Protein AF-A0A9Q4ZKR1-F1 (afdb_monomer)

Nearest PDB structures (fo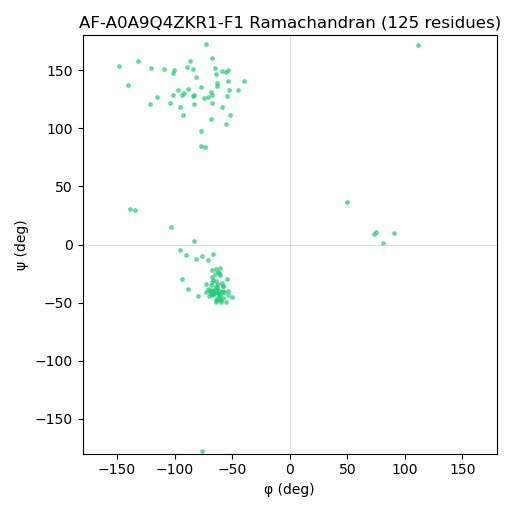ldseek):
  2xrf-assembly2_B  TM=2.529E-01  e=1.024E+00  Homo sapiens
  1v06-assembly1_A  TM=4.300E-01  e=4.184E+00  Mus musculus
  4qhr-assembly1_A  TM=2.223E-01  e=2.353E+00  Acinetobacter baumannii ACICU

Foldseek 3Di:
DDDPPPPPDPDPDDDPLQQQWFDFDFWDWDDDPNDIFTWGQGGGSVLLVVLVVLVPDDFDADPVRDHDPVSQLVSQLVNVVSTTPDDRSSVVSVSLSPDDPVVSVVVVLVSCVSNVQADPVSHGSVD

Radius of gyration: 19.93 Å; Cα contacts (8 Å, |Δi|>4): 148; chains: 1; bounding box: 52×60×48 Å

Secondary structure (DSSP, 8-state):
----------S----GGGGGPPPPEEEEEEEETTEEEEEEE---HHHHHHHHHHHHPPPPBPTTS-B-HHHHHHHHHHHHHHHEEES-HHHHHHHHHTS-HHHHHHHHHHHHHHTT-B-TTS-BTT-

Solvent-accessible surface area (backbone atoms only — not comparable to full-atom values): 7422 Å² total; per-residue (Å²): 134,86,82,82,82,76,78,74,71,76,75,73,90,78,63,77,45,56,80,43,36,32,78,71,48,78,60,50,76,45,72,60,98,87,42,72,35,26,31,35,18,57,43,46,16,65,51,42,50,50,49,52,54,59,70,70,57,73,58,56,63,47,99,85,75,44,70,48,72,64,35,48,38,54,52,42,19,57,53,36,58,73,42,45,70,43,68,61,31,63,56,52,28,48,65,40,66,76,42,58,66,77,56,29,54,51,53,52,52,49,51,37,50,70,29,47,49,35,45,97,89,66,47,49,57,82,109

Mean predicted aligned error: 6.97 Å

Sequence (127 aa):
MPEMNTTHEPAGRIELSDEWAVDPQPPVQVSLFGKPYDIRCDFTGSEVLEFSRLLRKTPKVGDDGKTTDEAVKELWEERFLFILADGDPSQLAADIGEQNTGVADKLINTIYKHAGLLDAEGNFRAL

Organism: Rhodococcus hoagii (NCBI:txid43767)

Structure (mmCIF, N/CA/C/O backbone):
data_AF-A0A9Q4ZKR1-F1
#
_entry.id   AF-A0A9Q4ZKR1-F1
#
loop_
_atom_site.group_PDB
_atom_site.id
_atom_site.type_symbol
_atom_site.label_atom_id
_atom_site.label_alt_id
_atom_site.label_comp_id
_atom_site.label_asym_id
_atom_site.label_entity_id
_atom_site.label_seq_id
_atom_site.pdbx_PDB_ins_code
_atom_site.Cartn_x
_atom_site.Cartn_y
_atom_site.Cartn_z
_atom_site.occupancy
_atom_site.B_iso_or_equiv
_atom_site.auth_seq_id
_atom_site.auth_comp_id
_atom_site.auth_asym_id
_atom_site.auth_atom_id
_atom_site.pdbx_PDB_model_num
ATOM 1 N N . MET A 1 1 ? -31.241 -47.760 -34.498 1.00 45.91 1 MET A N 1
ATOM 2 C CA . MET A 1 1 ? -30.750 -47.136 -33.255 1.00 45.91 1 MET A CA 1
ATOM 3 C C . MET A 1 1 ? -29.941 -45.923 -33.683 1.00 45.91 1 MET A C 1
ATOM 5 O O . MET A 1 1 ? -28.989 -46.136 -34.419 1.00 45.91 1 MET A O 1
ATOM 9 N N . PRO A 1 2 ? -30.366 -44.685 -33.392 1.00 47.16 2 PRO A N 1
ATOM 10 C CA . PRO A 1 2 ? -29.577 -43.506 -33.728 1.00 47.16 2 PRO A CA 1
ATOM 11 C C . PRO A 1 2 ? -28.523 -43.254 -32.643 1.00 47.16 2 PRO A C 1
ATOM 13 O O . PRO A 1 2 ? -28.841 -43.242 -31.455 1.00 47.16 2 PRO A O 1
ATOM 16 N N . GLU A 1 3 ? -27.272 -43.101 -33.068 1.00 49.81 3 GLU A N 1
ATOM 17 C CA . GLU A 1 3 ? -26.128 -42.779 -32.216 1.00 49.81 3 GLU A CA 1
ATOM 18 C C . GLU A 1 3 ? -26.280 -41.352 -31.668 1.00 49.81 3 GLU A C 1
ATOM 20 O O . GLU A 1 3 ? -26.424 -40.387 -32.421 1.00 49.81 3 GLU A O 1
ATOM 25 N N . MET A 1 4 ? -26.291 -41.220 -30.340 1.00 48.00 4 MET A N 1
ATOM 26 C CA . MET A 1 4 ? -26.281 -39.926 -29.663 1.00 48.00 4 MET A CA 1
ATOM 27 C C . MET A 1 4 ? -24.862 -39.365 -29.712 1.00 48.00 4 MET A C 1
ATOM 29 O O . MET A 1 4 ? -24.012 -39.720 -28.900 1.00 48.00 4 MET A O 1
ATOM 33 N N . ASN A 1 5 ? -24.612 -38.478 -30.671 1.00 50.84 5 ASN A N 1
ATOM 34 C CA . ASN A 1 5 ? -23.422 -37.639 -30.687 1.00 50.84 5 ASN A CA 1
ATOM 35 C C . ASN A 1 5 ? -23.585 -36.552 -29.611 1.00 50.84 5 ASN A C 1
ATOM 37 O O . ASN A 1 5 ? -24.048 -35.447 -29.884 1.00 50.84 5 ASN A O 1
ATOM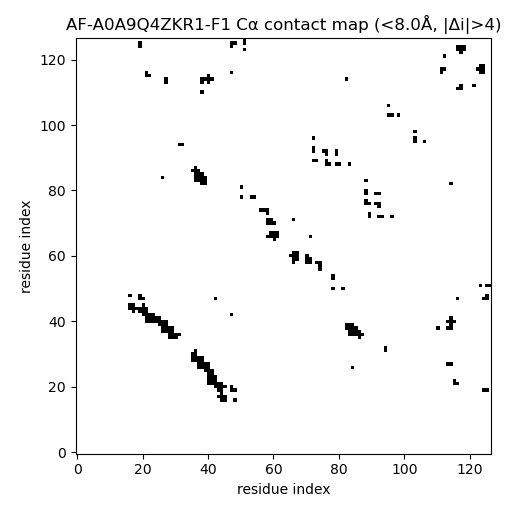 41 N N . THR A 1 6 ? -23.256 -36.865 -28.359 1.00 53.34 6 THR A N 1
ATOM 42 C CA . THR A 1 6 ? -23.106 -35.844 -27.314 1.00 53.34 6 THR A CA 1
ATOM 43 C C . THR A 1 6 ? -21.772 -35.140 -27.506 1.00 53.34 6 THR A C 1
ATOM 45 O O . THR A 1 6 ? -20.775 -35.498 -26.878 1.00 53.34 6 THR A O 1
ATOM 48 N N . THR A 1 7 ? -21.754 -34.130 -28.376 1.00 55.00 7 THR A N 1
ATOM 49 C CA . THR A 1 7 ? -20.734 -33.081 -28.340 1.00 55.00 7 THR A CA 1
ATOM 50 C C . THR A 1 7 ? -20.765 -32.478 -26.940 1.00 55.00 7 THR A C 1
ATOM 52 O O . THR A 1 7 ? -21.704 -31.771 -26.588 1.00 55.00 7 THR A O 1
ATOM 55 N N . HIS A 1 8 ? -19.785 -32.830 -26.109 1.00 58.12 8 HIS A N 1
ATOM 56 C CA . HIS A 1 8 ? -19.565 -32.133 -24.851 1.00 58.12 8 HIS A CA 1
ATOM 57 C C . HIS A 1 8 ? -19.071 -30.739 -25.222 1.00 58.12 8 HIS A C 1
ATOM 59 O O . HIS A 1 8 ? -17.961 -30.586 -25.734 1.00 58.12 8 HIS A O 1
ATOM 65 N N . GLU A 1 9 ? -19.918 -29.731 -25.026 1.00 56.16 9 GLU A N 1
ATOM 66 C CA . GLU A 1 9 ? -19.442 -28.358 -24.939 1.00 56.16 9 GLU A CA 1
ATOM 67 C C . GLU A 1 9 ? -18.341 -28.334 -23.869 1.00 56.16 9 GLU A C 1
ATOM 69 O O . GLU A 1 9 ? -18.517 -28.957 -22.813 1.00 56.16 9 GLU A O 1
ATOM 74 N N . PRO A 1 10 ? -17.181 -27.702 -24.121 1.00 63.59 10 PRO A N 1
ATOM 75 C CA . PRO A 1 10 ? -16.214 -27.520 -23.055 1.00 63.59 10 PRO A CA 1
ATOM 76 C C . PRO A 1 10 ? -16.939 -26.823 -21.904 1.00 63.59 10 PRO A C 1
ATOM 78 O O . PRO A 1 10 ? -17.610 -25.810 -22.120 1.00 63.59 10 PRO A O 1
ATOM 81 N N . ALA A 1 11 ? -16.839 -27.397 -20.699 1.00 64.44 11 ALA A N 1
ATOM 82 C CA . ALA A 1 11 ? -17.269 -26.726 -19.480 1.00 64.44 11 ALA A CA 1
ATOM 83 C C . ALA A 1 11 ? -16.746 -25.284 -19.538 1.00 64.44 11 ALA A C 1
ATOM 85 O O . ALA A 1 11 ? -15.608 -25.080 -19.968 1.00 64.44 11 ALA A O 1
ATOM 86 N N . GLY A 1 12 ? -17.617 -24.317 -19.228 1.00 66.00 12 GLY A N 1
ATOM 87 C CA . GLY A 1 12 ? -17.395 -22.893 -19.484 1.00 66.00 12 GLY A CA 1
ATOM 88 C C . GLY A 1 12 ? -15.957 -22.451 -19.212 1.00 66.00 12 GLY A C 1
ATOM 89 O O . GLY A 1 12 ? -15.322 -22.921 -18.274 1.00 66.00 12 GLY A O 1
ATOM 90 N N . ARG A 1 13 ? -15.432 -21.576 -20.072 1.00 73.62 13 ARG A N 1
ATOM 91 C CA . ARG A 1 13 ? -14.055 -21.077 -19.989 1.00 73.62 13 ARG A CA 1
ATOM 92 C C . ARG A 1 13 ? -13.776 -20.539 -18.579 1.00 73.62 13 ARG A C 1
ATOM 94 O O . ARG A 1 13 ? -14.350 -19.526 -18.198 1.00 73.62 13 ARG A O 1
ATOM 101 N N . ILE A 1 14 ? -12.913 -21.231 -17.837 1.00 76.88 14 ILE A N 1
ATOM 102 C CA . ILE A 1 14 ? -12.403 -20.787 -16.536 1.00 76.88 14 ILE A CA 1
ATOM 103 C C . ILE A 1 14 ? -11.218 -19.860 -16.806 1.00 76.88 14 ILE A C 1
ATOM 105 O O . ILE A 1 14 ? -10.302 -20.236 -17.544 1.00 76.88 14 ILE A O 1
ATOM 109 N N . GLU A 1 15 ? -11.229 -18.658 -16.235 1.00 82.75 15 GLU A N 1
ATOM 110 C CA . GLU A 1 15 ? -10.070 -17.768 -16.262 1.00 82.75 15 GLU A CA 1
ATOM 111 C C . GLU A 1 15 ? -9.119 -18.168 -15.125 1.00 82.75 15 GLU A C 1
ATOM 113 O O . GLU A 1 15 ? -9.493 -18.167 -13.957 1.00 82.75 15 GLU A O 1
ATOM 118 N N . LEU A 1 16 ? -7.870 -18.523 -15.451 1.00 85.50 16 LEU A N 1
ATOM 119 C CA . LEU A 1 16 ? -6.884 -18.970 -14.449 1.00 85.50 16 LEU A CA 1
ATOM 120 C C . LEU A 1 16 ? -6.595 -17.903 -13.387 1.00 85.50 16 LEU A C 1
ATOM 122 O O . LEU A 1 16 ? -6.221 -18.228 -12.266 1.00 85.50 16 LEU A O 1
ATOM 126 N N . SER A 1 17 ? -6.781 -16.625 -13.726 1.00 86.06 17 SER A N 1
ATOM 127 C CA . SER A 1 17 ? -6.612 -15.535 -12.769 1.00 86.06 17 SER A CA 1
ATOM 128 C C . SER A 1 17 ? -7.576 -15.619 -11.593 1.00 86.06 17 SER A C 1
ATOM 130 O O . SER A 1 17 ? -7.259 -15.093 -10.530 1.00 86.06 17 SER A O 1
ATOM 132 N N . ASP A 1 18 ? -8.726 -16.274 -11.763 1.00 87.38 18 ASP A N 1
ATOM 133 C CA . ASP A 1 18 ? -9.752 -16.376 -10.725 1.00 87.38 18 ASP A CA 1
ATOM 134 C C . ASP A 1 18 ? -9.255 -17.156 -9.499 1.00 87.38 18 ASP A C 1
ATOM 136 O O . ASP A 1 18 ? -9.749 -16.929 -8.399 1.00 87.38 18 ASP A O 1
ATOM 140 N N . GLU A 1 19 ? -8.217 -17.989 -9.644 1.00 88.62 19 GLU A N 1
ATOM 141 C CA . GLU A 1 19 ? -7.551 -18.652 -8.513 1.00 88.62 19 GLU A CA 1
ATOM 142 C C . GLU A 1 19 ? -6.896 -17.658 -7.537 1.00 88.62 19 GLU A C 1
ATOM 144 O O . GLU A 1 19 ? -6.711 -17.969 -6.360 1.00 88.62 19 GLU A O 1
ATOM 149 N N . TRP A 1 20 ? -6.557 -16.451 -8.002 1.00 91.50 20 TRP A N 1
ATOM 150 C CA . TRP A 1 20 ? -5.954 -15.400 -7.178 1.00 91.50 20 TRP A CA 1
ATOM 151 C C . TRP A 1 20 ? -6.966 -14.409 -6.615 1.00 91.50 20 TRP A C 1
ATOM 153 O O . TRP A 1 20 ? -6.564 -13.524 -5.858 1.00 91.50 20 TRP A O 1
ATOM 163 N N . ALA A 1 21 ? -8.245 -14.524 -6.982 1.00 92.50 21 ALA A N 1
ATOM 164 C CA . ALA 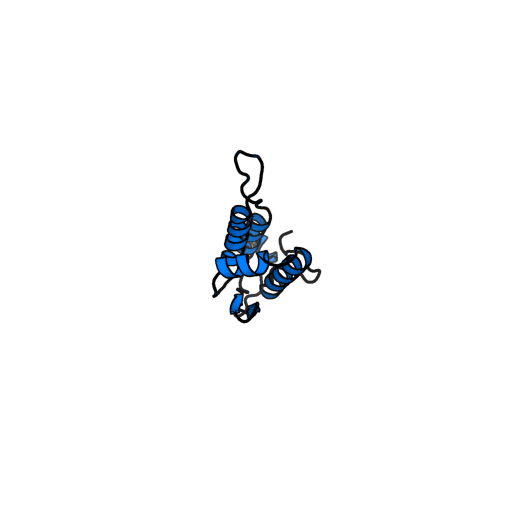A 1 21 ? -9.279 -13.617 -6.510 1.00 92.50 21 ALA A CA 1
ATOM 165 C C . ALA A 1 21 ? -9.379 -13.626 -4.975 1.00 92.50 21 ALA A C 1
ATOM 167 O O . ALA A 1 21 ? -9.102 -14.624 -4.300 1.00 92.50 21 ALA A O 1
ATOM 168 N N . VAL A 1 22 ? -9.774 -12.483 -4.424 1.00 92.62 22 VAL A N 1
ATOM 169 C CA . VAL A 1 22 ? -10.091 -12.337 -3.007 1.00 92.62 22 VAL A CA 1
ATOM 170 C C . VAL A 1 22 ? -11.581 -12.598 -2.829 1.00 92.62 22 VAL A C 1
ATOM 172 O O . VAL A 1 22 ? -12.401 -12.018 -3.539 1.00 92.62 22 VAL A O 1
ATOM 175 N N . ASP A 1 23 ? -11.935 -13.457 -1.870 1.00 92.06 23 ASP A N 1
ATOM 176 C CA . ASP A 1 23 ? -13.332 -13.648 -1.481 1.00 92.06 23 ASP A CA 1
ATOM 177 C C . ASP A 1 23 ? -13.908 -12.302 -1.007 1.00 92.06 23 ASP A C 1
ATOM 179 O O . ASP A 1 23 ? -13.407 -11.752 -0.021 1.00 92.06 23 ASP A O 1
ATOM 183 N N . PRO A 1 24 ? -14.939 -11.755 -1.674 1.00 92.44 24 PRO A N 1
ATOM 184 C CA . PRO A 1 24 ? -15.360 -10.381 -1.451 1.00 92.44 24 PRO A CA 1
ATOM 185 C C . PRO A 1 24 ? -15.948 -10.182 -0.054 1.00 92.44 24 PRO A C 1
ATOM 187 O O . PRO A 1 24 ? -16.863 -10.892 0.375 1.00 92.44 24 PRO A O 1
ATOM 190 N N . GLN A 1 25 ? -15.436 -9.171 0.643 1.00 93.94 25 GLN A N 1
ATOM 191 C CA . GLN A 1 25 ? -15.865 -8.763 1.980 1.00 93.94 25 GLN A CA 1
ATOM 192 C C . GLN A 1 25 ? -16.090 -7.245 2.038 1.00 93.94 25 GLN A C 1
ATOM 194 O O . GLN A 1 25 ? -15.538 -6.510 1.216 1.00 93.94 25 GLN A O 1
ATOM 199 N N . PRO A 1 26 ? -16.890 -6.743 3.001 1.00 95.31 26 PRO A N 1
ATOM 200 C CA . PRO A 1 26 ? -16.983 -5.308 3.248 1.00 95.31 26 PRO A CA 1
ATOM 201 C C . PRO A 1 26 ? -15.598 -4.698 3.516 1.00 95.31 26 PRO A C 1
ATOM 203 O O . PRO A 1 26 ? -14.764 -5.379 4.122 1.00 95.31 26 PRO A O 1
ATOM 206 N N . PRO A 1 27 ? -15.362 -3.428 3.136 1.00 96.75 27 PRO A N 1
ATOM 207 C CA . PRO A 1 27 ? -14.108 -2.757 3.432 1.00 96.75 27 PRO A CA 1
ATOM 208 C C . PRO A 1 27 ? -13.751 -2.807 4.918 1.00 96.75 27 PRO A C 1
ATOM 210 O O . PRO A 1 27 ? -14.612 -2.666 5.792 1.00 96.75 27 PRO A O 1
ATOM 213 N N . VAL A 1 28 ? -12.465 -2.991 5.203 1.00 96.12 28 VAL A N 1
ATOM 214 C CA . VAL A 1 28 ? -11.948 -3.012 6.573 1.00 96.12 28 VAL A CA 1
ATOM 215 C C . VAL A 1 28 ? -11.439 -1.628 6.930 1.00 96.12 28 VAL A C 1
ATOM 217 O O . VAL A 1 28 ? -10.478 -1.142 6.338 1.00 96.12 28 VAL A O 1
ATOM 220 N N . GLN A 1 29 ? -12.043 -1.019 7.946 1.00 96.00 29 GLN A N 1
ATOM 221 C CA . GLN A 1 29 ? -11.540 0.228 8.501 1.00 96.00 29 GLN A CA 1
ATOM 222 C C . GLN A 1 29 ? -10.285 -0.021 9.342 1.00 96.00 29 GLN A C 1
ATOM 224 O O . GLN A 1 29 ? -10.291 -0.810 10.292 1.00 96.00 29 GLN A O 1
ATOM 229 N N . VAL A 1 30 ? -9.216 0.699 9.026 1.00 92.62 30 VAL A N 1
ATOM 230 C CA . VAL A 1 30 ? -7.970 0.743 9.790 1.00 92.62 30 VAL A CA 1
ATOM 231 C C . VAL A 1 30 ? -7.694 2.172 10.241 1.00 92.62 30 VAL A C 1
ATOM 233 O O . VAL A 1 30 ? -8.103 3.137 9.602 1.00 92.62 30 VAL A O 1
ATOM 236 N N . SER A 1 31 ? -6.987 2.323 11.361 1.00 91.81 31 SER A N 1
ATOM 237 C CA . SER A 1 31 ? -6.513 3.630 11.812 1.00 91.81 31 SER A CA 1
ATOM 238 C C . SER A 1 31 ? -4.996 3.666 11.783 1.00 91.81 31 SER A C 1
ATOM 240 O O . SER A 1 31 ? -4.343 2.812 12.386 1.00 91.81 31 SER A O 1
ATOM 242 N N . LEU A 1 32 ? -4.442 4.672 11.112 1.00 90.06 32 LEU A N 1
ATOM 243 C CA . LEU A 1 32 ? -3.014 4.949 11.111 1.00 90.06 32 LEU A CA 1
ATOM 244 C C . LEU A 1 32 ? -2.789 6.365 11.639 1.00 90.06 32 LEU A C 1
ATOM 246 O O . LEU A 1 32 ? -3.343 7.330 11.120 1.00 90.06 32 LEU A O 1
ATOM 250 N N . PHE A 1 33 ? -2.028 6.474 12.730 1.00 89.69 33 PHE A N 1
ATOM 251 C CA . PHE A 1 33 ? -1.756 7.740 13.427 1.00 89.69 33 PHE A CA 1
ATOM 252 C C . PHE A 1 33 ? -3.018 8.570 13.737 1.00 89.69 33 PHE A C 1
ATOM 254 O O . PHE A 1 33 ? -3.011 9.796 13.669 1.00 89.69 33 PHE A O 1
ATOM 261 N N . GLY A 1 34 ? -4.119 7.891 14.081 1.00 89.56 34 GLY A N 1
ATOM 262 C CA . GLY A 1 34 ? -5.399 8.523 14.413 1.00 89.56 34 GLY A CA 1
ATOM 263 C C . GLY A 1 34 ? -6.248 8.935 13.208 1.00 89.56 34 GLY A C 1
ATOM 264 O O . GLY A 1 34 ? -7.343 9.456 13.406 1.00 89.56 34 GLY A O 1
ATOM 265 N N . LYS A 1 35 ? -5.792 8.681 11.976 1.00 92.12 35 LYS A N 1
ATOM 266 C CA . LYS A 1 35 ? -6.556 8.919 10.746 1.00 92.12 35 LYS A CA 1
ATOM 267 C C . LYS A 1 35 ? -7.227 7.616 10.292 1.00 92.12 35 LYS A C 1
ATOM 269 O O . LYS A 1 35 ? -6.561 6.577 10.320 1.00 92.12 35 LYS A O 1
ATOM 274 N N . PRO A 1 36 ? -8.524 7.631 9.946 1.00 94.62 36 PRO A N 1
ATOM 275 C CA . PRO A 1 36 ? -9.219 6.454 9.439 1.00 94.62 36 PRO A CA 1
ATOM 276 C C . PRO A 1 36 ? -8.943 6.249 7.944 1.00 94.62 36 PRO A C 1
ATOM 278 O O . PRO A 1 36 ? -8.854 7.216 7.190 1.00 94.62 36 PRO A O 1
ATOM 281 N N . TYR A 1 37 ? -8.844 4.988 7.538 1.00 96.44 37 TYR A N 1
ATOM 282 C CA . TYR A 1 37 ? -8.748 4.555 6.146 1.00 96.44 37 TYR A CA 1
ATOM 283 C C . TYR A 1 37 ? -9.588 3.294 5.976 1.00 96.44 37 TYR A C 1
ATOM 285 O O . TYR A 1 37 ? -9.497 2.394 6.813 1.00 96.44 37 TYR A O 1
ATOM 293 N N . ASP A 1 38 ? -10.346 3.193 4.891 1.00 97.62 38 ASP A N 1
ATOM 294 C CA . ASP A 1 38 ? -11.103 1.982 4.584 1.00 97.62 38 ASP A CA 1
ATOM 295 C C . ASP A 1 38 ? -10.380 1.217 3.473 1.00 97.62 38 ASP A C 1
ATOM 297 O O . ASP A 1 38 ? -10.122 1.744 2.393 1.00 97.62 38 ASP A O 1
ATOM 301 N N . ILE A 1 39 ? -10.018 -0.034 3.747 1.00 97.50 39 ILE A N 1
ATOM 302 C CA . ILE A 1 39 ? -9.270 -0.909 2.840 1.00 97.50 39 ILE A CA 1
ATOM 303 C C . ILE A 1 39 ? -10.256 -1.763 2.040 1.00 97.50 39 ILE A C 1
ATOM 305 O O . ILE A 1 39 ? -11.108 -2.418 2.639 1.00 97.50 39 ILE A O 1
ATOM 309 N N . ARG A 1 40 ? -10.139 -1.794 0.707 1.00 97.38 40 ARG A N 1
ATOM 310 C CA . ARG A 1 40 ? -10.914 -2.705 -0.154 1.00 97.38 40 ARG A CA 1
ATOM 311 C C . ARG A 1 40 ? -10.555 -4.160 0.133 1.00 97.38 40 ARG A C 1
ATOM 313 O O . ARG A 1 40 ? -9.398 -4.472 0.401 1.00 97.38 40 ARG A O 1
ATOM 320 N N . CYS A 1 41 ? -11.539 -5.046 0.006 1.00 96.19 41 CYS A N 1
ATOM 321 C CA . CYS A 1 41 ? -11.409 -6.480 0.283 1.00 96.19 41 CYS A CA 1
ATOM 322 C C . CYS A 1 41 ? -12.148 -7.330 -0.770 1.00 96.19 41 CYS A C 1
ATOM 324 O O . CYS A 1 41 ? -12.685 -8.385 -0.446 1.00 96.19 41 CYS A O 1
ATOM 326 N N . ASP A 1 42 ? -12.243 -6.847 -2.013 1.00 96.25 42 ASP A N 1
ATOM 327 C CA . ASP A 1 42 ? -13.104 -7.403 -3.068 1.00 96.25 42 ASP A CA 1
ATOM 328 C C . ASP A 1 42 ? -12.412 -7.546 -4.437 1.00 96.25 42 ASP A C 1
ATOM 330 O O . ASP A 1 42 ? -13.052 -7.464 -5.482 1.00 96.25 42 ASP A O 1
ATOM 334 N N . PHE A 1 43 ? -11.094 -7.770 -4.442 1.00 96.19 43 PHE A N 1
ATOM 335 C CA . PHE A 1 43 ? -10.301 -7.822 -5.672 1.00 96.19 43 PHE A CA 1
ATOM 336 C C . PHE A 1 43 ? -10.569 -9.076 -6.507 1.00 96.19 43 PHE A C 1
ATOM 338 O O . PHE A 1 43 ? -10.389 -10.209 -6.056 1.00 96.19 43 PHE A O 1
ATOM 345 N N . THR A 1 44 ? -10.884 -8.865 -7.779 1.00 95.31 44 THR A N 1
ATOM 346 C CA . THR A 1 44 ? -10.912 -9.922 -8.794 1.00 95.31 44 THR A CA 1
ATOM 347 C C . THR A 1 44 ? -9.511 -10.458 -9.091 1.00 95.31 44 THR A C 1
ATOM 349 O O . THR A 1 44 ? -8.501 -9.782 -8.886 1.00 95.31 44 THR A O 1
ATOM 352 N N . GLY A 1 45 ? -9.430 -11.656 -9.674 1.00 93.75 45 GLY A N 1
ATOM 353 C CA . GLY A 1 45 ? -8.165 -12.238 -10.124 1.00 93.75 45 GLY A CA 1
ATOM 354 C C . GLY A 1 45 ? -7.358 -11.328 -11.058 1.00 93.75 45 GLY A C 1
ATOM 355 O O . GLY A 1 45 ? -6.138 -11.200 -10.934 1.00 93.75 45 GLY A O 1
ATOM 356 N N . SER A 1 46 ? -8.047 -10.638 -11.972 1.00 93.94 46 SER A N 1
ATOM 357 C CA . SER A 1 46 ? -7.443 -9.642 -12.862 1.00 93.94 46 SER A CA 1
ATOM 358 C C . SER A 1 46 ? -6.868 -8.440 -12.116 1.00 93.94 46 SER A C 1
ATOM 360 O O . SER A 1 46 ? -5.778 -7.987 -12.461 1.00 93.94 46 SER A O 1
ATOM 362 N N . GLU A 1 47 ? -7.558 -7.945 -11.088 1.00 95.62 47 GLU A N 1
ATOM 363 C CA . GLU A 1 47 ? -7.089 -6.822 -10.270 1.00 95.62 47 GLU A CA 1
ATOM 364 C C . GLU A 1 47 ? -5.889 -7.216 -9.410 1.00 95.62 47 GLU A C 1
ATOM 366 O O . GLU A 1 47 ? -4.935 -6.450 -9.301 1.00 95.62 47 GLU A O 1
ATOM 371 N N . VAL A 1 48 ? -5.872 -8.431 -8.857 1.00 95.06 48 VAL A N 1
ATOM 372 C CA . VAL A 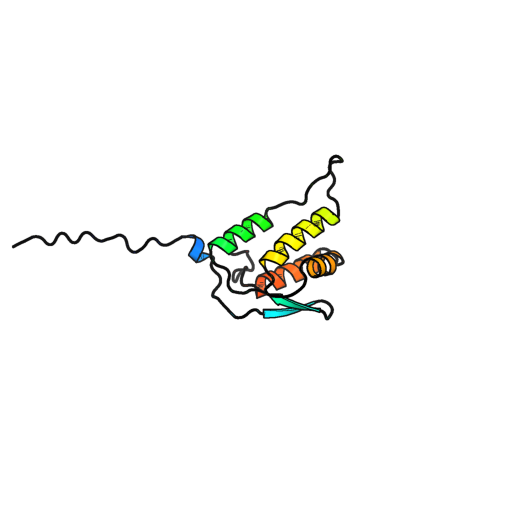1 48 ? -4.700 -8.950 -8.133 1.00 95.06 48 VAL A CA 1
ATOM 373 C C . VAL A 1 48 ? -3.490 -9.033 -9.068 1.00 95.06 48 VAL A C 1
ATOM 375 O O . VAL A 1 48 ? -2.375 -8.649 -8.696 1.00 95.06 48 VAL A O 1
ATOM 378 N N . LEU A 1 49 ? -3.701 -9.458 -10.316 1.00 93.69 49 LEU A N 1
ATOM 379 C CA . LEU A 1 49 ? -2.646 -9.489 -11.323 1.00 93.69 49 LEU A CA 1
ATOM 380 C C . LEU A 1 49 ? -2.190 -8.076 -11.722 1.00 93.69 49 LEU A C 1
ATOM 382 O O . LEU A 1 49 ? -0.991 -7.841 -11.880 1.00 93.69 49 LEU A O 1
ATOM 386 N N . GLU A 1 50 ? -3.107 -7.121 -11.860 1.00 94.50 50 GLU A N 1
ATOM 387 C CA . GLU A 1 50 ? -2.784 -5.712 -12.099 1.00 94.50 50 GLU A CA 1
ATOM 388 C C . GLU A 1 50 ? -1.959 -5.122 -10.952 1.00 94.50 50 GLU A C 1
ATOM 390 O O . GLU A 1 50 ? -0.892 -4.547 -11.187 1.00 94.50 50 GLU A O 1
ATOM 395 N N . PHE A 1 51 ? -2.370 -5.363 -9.710 1.00 95.19 51 PHE A N 1
ATOM 396 C CA . PHE A 1 51 ? -1.639 -4.904 -8.540 1.00 95.19 51 PHE A CA 1
ATOM 397 C C . PHE A 1 51 ? -0.246 -5.538 -8.446 1.00 95.19 51 PHE A C 1
ATOM 399 O O . PHE A 1 51 ? 0.727 -4.847 -8.152 1.00 95.19 51 PHE A O 1
ATOM 406 N N . SER A 1 52 ? -0.087 -6.817 -8.810 1.00 92.88 52 SER A N 1
ATOM 407 C CA . SER A 1 52 ? 1.243 -7.443 -8.886 1.00 92.88 52 SER A CA 1
ATOM 408 C C . SER A 1 52 ? 2.180 -6.728 -9.872 1.00 92.88 52 SER A C 1
ATOM 410 O O . SER A 1 52 ? 3.386 -6.626 -9.634 1.00 92.88 52 SER A O 1
ATOM 412 N N . ARG A 1 53 ? 1.641 -6.169 -10.967 1.00 92.88 53 ARG A N 1
ATOM 413 C CA . ARG A 1 53 ? 2.416 -5.353 -11.915 1.00 92.88 53 ARG A CA 1
ATOM 414 C C . ARG A 1 53 ? 2.791 -4.009 -11.293 1.00 92.88 53 ARG A C 1
ATOM 416 O O . ARG A 1 53 ? 3.921 -3.568 -11.487 1.00 92.88 53 ARG A O 1
ATOM 423 N N . LEU A 1 54 ? 1.897 -3.396 -10.513 1.00 92.81 54 LEU A N 1
ATOM 424 C CA . LEU A 1 54 ? 2.186 -2.173 -9.750 1.00 92.81 54 LEU A CA 1
ATOM 425 C C . LEU A 1 54 ? 3.276 -2.391 -8.687 1.00 92.81 54 LEU A C 1
ATOM 427 O O . LEU A 1 54 ? 4.138 -1.530 -8.496 1.00 92.81 54 LEU A O 1
ATOM 431 N N . LEU A 1 55 ? 3.304 -3.557 -8.035 1.00 90.81 55 LEU A N 1
ATOM 432 C CA . LEU A 1 55 ? 4.356 -3.911 -7.075 1.00 90.81 55 LEU A CA 1
ATOM 433 C C . LEU A 1 55 ? 5.742 -4.022 -7.726 1.00 90.81 55 LEU A C 1
ATOM 435 O O . LEU A 1 55 ? 6.742 -3.690 -7.095 1.00 90.81 55 LEU A O 1
ATOM 439 N N . ARG A 1 56 ? 5.809 -4.431 -8.999 1.00 90.12 56 ARG A N 1
ATOM 440 C CA . ARG A 1 56 ? 7.066 -4.544 -9.762 1.00 90.12 56 ARG A CA 1
ATOM 441 C C . ARG A 1 56 ? 7.562 -3.217 -10.339 1.00 90.12 56 ARG A C 1
ATOM 443 O O . ARG A 1 56 ? 8.697 -3.161 -10.811 1.00 90.12 56 ARG A O 1
ATOM 450 N N . LYS A 1 57 ? 6.741 -2.160 -10.334 1.00 92.56 57 LYS A N 1
ATOM 451 C CA . LYS A 1 57 ? 7.187 -0.826 -10.752 1.00 92.56 57 LYS A CA 1
ATOM 452 C C . LYS A 1 57 ? 8.275 -0.321 -9.806 1.00 92.56 57 LYS A C 1
ATOM 454 O O . LYS A 1 57 ? 8.172 -0.468 -8.589 1.00 92.56 57 LYS A O 1
ATOM 459 N N . THR A 1 58 ? 9.291 0.310 -10.381 1.00 90.44 58 THR A N 1
ATOM 460 C CA . THR A 1 58 ? 10.323 1.044 -9.648 1.00 90.44 58 THR A CA 1
ATOM 461 C C . THR A 1 58 ? 10.028 2.542 -9.706 1.00 90.44 58 THR A C 1
ATOM 463 O O . THR A 1 58 ? 9.456 2.999 -10.701 1.00 90.44 58 THR A O 1
ATOM 466 N N . PRO A 1 59 ? 10.427 3.324 -8.689 1.00 90.69 59 PRO A N 1
ATOM 467 C CA . PRO A 1 59 ? 10.340 4.778 -8.746 1.00 90.69 59 PRO A CA 1
ATOM 468 C C . PRO A 1 59 ? 11.025 5.339 -9.998 1.00 90.69 59 PRO A C 1
ATOM 470 O O . PRO A 1 59 ? 11.998 4.763 -10.498 1.00 90.69 59 P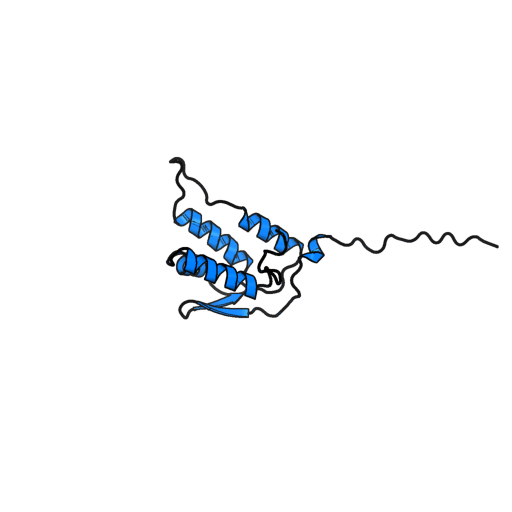RO A O 1
ATOM 473 N N . LYS A 1 60 ? 10.531 6.473 -10.504 1.00 89.56 60 LYS A N 1
ATOM 474 C CA . LYS A 1 60 ? 11.174 7.175 -11.622 1.00 89.56 60 LYS A CA 1
ATOM 475 C C . LYS A 1 60 ? 12.571 7.641 -11.202 1.00 89.56 60 LYS A C 1
ATOM 477 O O . LYS A 1 60 ? 12.757 8.176 -10.110 1.00 89.56 60 LYS A O 1
ATOM 482 N N . VAL A 1 61 ? 13.534 7.457 -12.097 1.00 90.62 61 VAL A N 1
ATOM 483 C CA . VAL A 1 61 ? 14.919 7.904 -11.920 1.00 90.62 61 VAL A CA 1
ATOM 484 C C . VAL A 1 61 ? 15.110 9.183 -12.731 1.00 90.62 61 VAL A C 1
ATOM 486 O O . VAL A 1 61 ? 14.733 9.221 -13.902 1.00 90.62 61 VAL A O 1
ATOM 489 N N . GLY A 1 62 ? 15.643 10.229 -12.101 1.00 87.31 62 GLY A N 1
ATOM 490 C CA . GLY A 1 62 ? 15.956 11.492 -12.764 1.00 87.31 62 GLY A CA 1
ATOM 491 C C . GLY A 1 62 ? 17.175 11.393 -13.683 1.00 87.31 62 GLY A C 1
ATOM 492 O O . GLY A 1 62 ? 17.901 10.397 -13.682 1.00 87.31 62 GLY A O 1
ATOM 493 N N . ASP A 1 63 ? 17.438 12.461 -14.437 1.00 89.31 63 ASP A N 1
ATOM 494 C CA . ASP A 1 63 ? 18.581 12.543 -15.364 1.00 89.31 63 ASP A CA 1
ATOM 495 C C . ASP A 1 63 ? 19.946 12.401 -14.659 1.00 89.31 63 ASP A C 1
ATOM 497 O O . ASP A 1 63 ? 20.950 12.061 -15.284 1.00 89.31 63 ASP A O 1
ATOM 501 N N . ASP A 1 64 ? 19.992 12.638 -13.346 1.00 90.81 64 ASP A N 1
ATOM 502 C CA . ASP A 1 64 ? 21.172 12.477 -12.494 1.00 90.81 64 ASP A CA 1
ATOM 503 C C . ASP A 1 64 ? 21.393 11.030 -12.010 1.00 90.81 64 ASP A C 1
ATOM 505 O O . ASP A 1 64 ? 22.321 10.764 -11.239 1.00 90.81 64 ASP A O 1
ATOM 509 N N . GLY A 1 65 ? 20.550 10.091 -12.449 1.00 90.50 65 GLY A N 1
ATOM 510 C CA . GLY A 1 65 ? 20.606 8.685 -12.064 1.00 90.50 65 GLY A CA 1
ATOM 511 C C . GLY A 1 65 ? 20.086 8.406 -10.652 1.00 90.50 65 GLY A C 1
ATOM 512 O O . GLY A 1 65 ? 20.282 7.296 -10.151 1.00 90.50 65 GLY A O 1
ATOM 513 N N . LYS A 1 66 ? 19.439 9.375 -9.991 1.00 91.12 66 LYS A N 1
ATOM 514 C CA . LYS A 1 66 ? 18.909 9.218 -8.633 1.00 91.12 66 LYS A CA 1
ATOM 515 C C . LYS A 1 66 ? 17.389 9.161 -8.620 1.00 91.12 66 LYS A C 1
ATOM 517 O O . LYS A 1 66 ? 16.698 9.717 -9.468 1.00 91.12 66 LYS A O 1
ATOM 522 N N . THR A 1 67 ? 16.868 8.459 -7.623 1.00 90.00 67 THR A N 1
ATOM 523 C CA . THR A 1 67 ? 15.445 8.479 -7.284 1.00 90.00 67 THR A CA 1
ATOM 524 C C . THR A 1 67 ? 15.191 9.614 -6.298 1.00 90.00 67 THR A C 1
ATOM 526 O O . THR A 1 67 ? 15.948 9.761 -5.339 1.00 90.00 67 THR A O 1
ATOM 529 N N . THR A 1 68 ? 14.144 10.405 -6.526 1.00 89.81 68 THR A N 1
ATOM 530 C 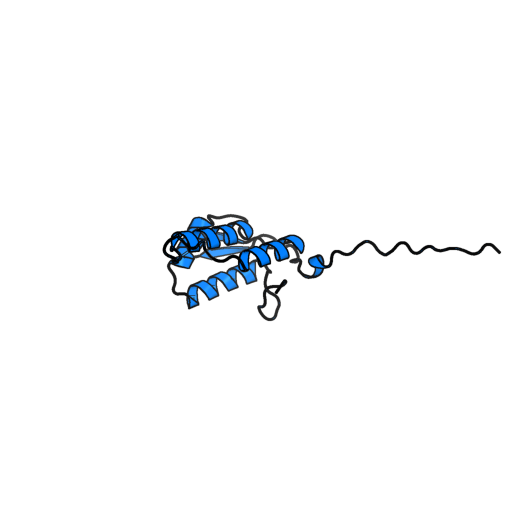CA . THR A 1 68 ? 13.694 11.433 -5.580 1.00 89.81 68 THR A CA 1
ATOM 531 C C . THR A 1 68 ? 12.680 10.854 -4.597 1.00 89.81 68 THR A C 1
ATOM 533 O O . THR A 1 68 ? 11.937 9.934 -4.942 1.00 89.81 68 THR A O 1
ATOM 536 N N . ASP A 1 69 ? 12.597 11.427 -3.396 1.00 87.94 69 ASP A N 1
ATOM 537 C CA . ASP A 1 69 ? 11.592 11.026 -2.401 1.00 87.94 69 ASP A CA 1
ATOM 538 C C . ASP A 1 69 ? 10.163 11.187 -2.947 1.00 87.94 69 ASP A C 1
ATOM 540 O O . ASP A 1 69 ? 9.307 10.336 -2.715 1.00 87.94 69 ASP A O 1
ATOM 544 N N . GLU A 1 70 ? 9.927 12.218 -3.766 1.00 89.19 70 GLU A N 1
ATOM 545 C CA . GLU A 1 70 ? 8.644 12.426 -4.446 1.00 89.19 70 GLU A CA 1
ATOM 546 C C . GLU A 1 70 ? 8.314 11.278 -5.411 1.00 89.19 70 GLU A C 1
ATOM 548 O O . GLU A 1 70 ? 7.195 10.781 -5.407 1.00 89.19 70 GLU A O 1
ATOM 553 N N . ALA A 1 71 ? 9.284 10.775 -6.184 1.00 91.06 71 ALA A N 1
ATOM 554 C CA . ALA A 1 71 ? 9.050 9.648 -7.090 1.00 91.06 71 ALA A CA 1
ATOM 555 C C . ALA A 1 71 ? 8.743 8.340 -6.339 1.00 91.06 71 ALA A C 1
ATOM 557 O O . ALA A 1 71 ? 8.010 7.489 -6.847 1.00 91.06 71 ALA A O 1
ATOM 558 N N . VAL A 1 72 ? 9.302 8.166 -5.136 1.00 89.31 72 VAL A N 1
ATOM 559 C CA . VAL A 1 72 ? 8.958 7.044 -4.247 1.00 89.31 72 VAL A CA 1
ATOM 560 C C . VAL A 1 72 ? 7.542 7.215 -3.706 1.00 89.31 72 VAL A C 1
ATOM 562 O O . VAL A 1 72 ? 6.765 6.261 -3.715 1.00 89.31 72 VAL A O 1
ATOM 565 N N . LYS A 1 73 ? 7.194 8.428 -3.268 1.00 90.06 73 LYS A N 1
ATOM 566 C CA . LYS A 1 73 ? 5.868 8.760 -2.748 1.00 90.06 73 LYS A CA 1
ATOM 567 C C . LYS A 1 73 ? 4.778 8.583 -3.808 1.00 90.06 73 LYS A C 1
ATOM 569 O O . LYS A 1 73 ? 3.802 7.903 -3.518 1.00 90.06 73 LYS A O 1
ATOM 574 N N . GLU A 1 74 ? 4.971 9.096 -5.026 1.00 92.25 74 GLU A N 1
ATOM 575 C CA . GLU A 1 74 ? 4.053 8.914 -6.165 1.00 92.25 74 GLU A CA 1
ATOM 576 C C . GLU A 1 74 ? 3.757 7.428 -6.415 1.00 92.25 74 GLU A C 1
ATOM 578 O O . GLU A 1 74 ? 2.612 7.034 -6.631 1.00 92.25 74 GLU A O 1
ATOM 583 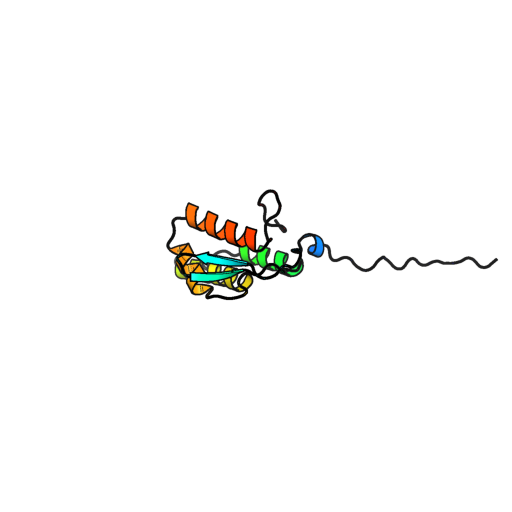N N . LEU A 1 75 ? 4.790 6.580 -6.361 1.00 93.06 75 LEU A N 1
ATOM 584 C CA . LEU A 1 75 ? 4.630 5.143 -6.565 1.00 93.06 75 LEU A CA 1
ATOM 585 C C . LEU A 1 75 ? 3.817 4.484 -5.439 1.00 93.06 75 LEU A C 1
ATOM 587 O O . LEU A 1 75 ? 3.019 3.582 -5.699 1.00 93.06 75 LEU A O 1
ATOM 591 N N . TRP A 1 76 ? 4.020 4.903 -4.190 1.00 93.00 76 TRP A N 1
ATOM 592 C CA . TRP A 1 76 ? 3.224 4.407 -3.066 1.00 93.00 76 TRP A CA 1
ATOM 593 C C . TRP A 1 76 ? 1.784 4.895 -3.118 1.00 93.00 76 TRP A C 1
ATOM 595 O O . TRP A 1 76 ? 0.874 4.105 -2.887 1.00 93.00 76 TRP A O 1
ATOM 605 N N . GLU A 1 77 ? 1.575 6.156 -3.472 1.00 95.12 77 GLU A N 1
ATOM 606 C CA . GLU A 1 77 ? 0.250 6.728 -3.676 1.00 95.12 77 GLU A CA 1
ATOM 607 C C . GLU A 1 77 ? -0.528 5.955 -4.744 1.00 95.12 77 GLU A C 1
ATOM 609 O O . GLU A 1 77 ? -1.664 5.562 -4.492 1.00 95.12 77 GLU A O 1
ATOM 614 N N . GLU A 1 78 ? 0.096 5.634 -5.883 1.00 95.12 78 GLU A N 1
ATOM 615 C CA . GLU A 1 78 ? -0.531 4.818 -6.933 1.00 95.12 78 GLU A CA 1
ATOM 616 C C . GLU A 1 78 ? -0.980 3.447 -6.394 1.00 95.12 78 GLU A C 1
ATOM 618 O O . GLU A 1 78 ? -2.074 2.970 -6.700 1.00 95.12 78 GLU A O 1
ATOM 623 N N . ARG A 1 79 ? -0.162 2.816 -5.543 1.00 94.88 79 ARG A N 1
ATOM 624 C CA . ARG A 1 79 ? -0.501 1.530 -4.913 1.00 94.88 79 ARG A CA 1
ATOM 625 C C . ARG A 1 79 ? -1.640 1.671 -3.906 1.00 94.88 79 ARG A C 1
ATOM 627 O O . ARG A 1 79 ? -2.515 0.811 -3.866 1.00 94.88 79 ARG A O 1
ATOM 634 N N . PHE A 1 80 ? -1.646 2.723 -3.092 1.00 96.31 80 PHE A N 1
ATOM 635 C CA . PHE A 1 80 ? -2.705 2.934 -2.106 1.00 96.31 80 PHE A CA 1
ATOM 636 C C . PHE A 1 80 ? -4.021 3.358 -2.745 1.00 96.31 80 PHE A C 1
ATOM 638 O O . PHE A 1 80 ? -5.063 2.901 -2.292 1.00 96.31 80 PHE A O 1
ATOM 645 N N . LEU A 1 81 ? -3.992 4.118 -3.840 1.00 96.81 81 LEU A N 1
ATOM 646 C CA . LEU A 1 81 ? -5.184 4.435 -4.625 1.00 96.81 81 LEU A CA 1
ATOM 647 C C . LEU A 1 81 ? -5.886 3.166 -5.127 1.00 96.81 81 LEU A C 1
ATOM 649 O O . LEU A 1 81 ? -7.110 3.112 -5.168 1.00 96.81 81 LEU A O 1
ATOM 653 N N . PHE A 1 82 ? -5.119 2.131 -5.474 1.00 96.00 82 PHE A N 1
ATOM 654 C CA . PHE A 1 82 ? -5.680 0.844 -5.884 1.00 96.00 82 PHE A CA 1
ATOM 655 C C . PHE A 1 82 ? -6.378 0.105 -4.729 1.00 96.00 82 PHE A C 1
ATOM 657 O O . PHE A 1 82 ? -7.376 -0.588 -4.942 1.00 96.00 82 PHE A O 1
ATOM 664 N N . ILE A 1 83 ? -5.844 0.238 -3.510 1.00 96.31 83 ILE A N 1
ATOM 665 C CA . ILE A 1 83 ? -6.243 -0.554 -2.339 1.00 96.31 83 ILE A CA 1
ATOM 666 C C . ILE A 1 83 ? -7.317 0.124 -1.484 1.00 96.31 83 ILE A C 1
ATOM 668 O O . ILE A 1 83 ? -8.095 -0.565 -0.826 1.00 96.31 83 ILE A O 1
ATOM 672 N N . LEU A 1 84 ? -7.361 1.452 -1.446 1.00 96.94 84 LEU A N 1
ATOM 673 C CA . LEU A 1 84 ? -8.291 2.180 -0.591 1.00 96.94 84 LEU A CA 1
ATOM 674 C C . LEU A 1 84 ? -9.708 2.181 -1.173 1.00 96.94 84 LEU A C 1
ATOM 676 O O . LEU A 1 84 ? -9.917 2.399 -2.364 1.00 96.94 84 LEU A O 1
ATOM 680 N N . ALA A 1 85 ? -10.684 1.935 -0.303 1.00 96.12 85 ALA A N 1
ATOM 681 C CA . ALA A 1 85 ? -12.101 2.167 -0.554 1.00 96.12 85 ALA A CA 1
ATOM 682 C C . ALA A 1 85 ? -12.479 3.606 -0.172 1.00 96.12 85 ALA A C 1
ATOM 684 O O . ALA A 1 85 ? -13.264 4.236 -0.875 1.00 96.12 85 ALA A O 1
ATOM 685 N N . ASP A 1 86 ? -11.897 4.116 0.920 1.00 96.81 86 ASP A N 1
ATOM 686 C CA . ASP A 1 86 ? -12.023 5.502 1.376 1.00 96.81 86 ASP A CA 1
ATOM 687 C C . ASP A 1 86 ? -10.742 5.965 2.098 1.00 96.81 86 ASP A C 1
ATOM 689 O O . ASP A 1 86 ? -10.003 5.156 2.673 1.00 96.81 86 ASP A O 1
ATOM 693 N N . GLY A 1 87 ? -10.488 7.276 2.078 1.00 94.12 87 GLY A N 1
ATOM 694 C CA . GLY A 1 87 ? -9.299 7.919 2.650 1.00 94.12 87 GLY A CA 1
ATOM 695 C C . GLY A 1 87 ? -8.337 8.517 1.614 1.00 94.12 87 GLY A C 1
ATOM 696 O O . GLY A 1 87 ? -8.489 8.335 0.408 1.00 94.12 87 GLY A O 1
ATOM 697 N N . ASP A 1 88 ? -7.337 9.265 2.094 1.00 95.31 88 ASP A N 1
ATOM 698 C CA . ASP A 1 88 ? -6.365 9.975 1.248 1.00 95.31 88 ASP A CA 1
ATOM 699 C C . ASP A 1 88 ? -5.098 9.118 1.003 1.00 95.31 88 ASP A C 1
ATOM 701 O O . ASP A 1 88 ? -4.312 8.904 1.938 1.00 95.31 88 ASP A O 1
ATOM 705 N N . PRO A 1 89 ? -4.857 8.632 -0.234 1.00 95.25 89 PRO A N 1
ATOM 706 C CA . PRO A 1 89 ? -3.686 7.817 -0.554 1.00 95.25 89 PRO A CA 1
ATOM 707 C C . PRO A 1 89 ? -2.368 8.599 -0.475 1.00 95.25 89 PRO A C 1
ATOM 709 O O . PRO A 1 89 ? -1.352 8.019 -0.086 1.00 95.25 89 PRO A O 1
ATOM 712 N N . SER A 1 90 ? -2.365 9.899 -0.793 1.00 94.31 90 SER A N 1
ATOM 713 C CA . SER A 1 90 ? -1.179 10.756 -0.678 1.00 94.31 90 SER A CA 1
ATOM 714 C C . SER A 1 90 ? -0.778 10.911 0.784 1.00 94.31 90 SER A C 1
ATOM 716 O O . SER A 1 90 ? 0.410 10.869 1.120 1.00 94.31 90 SER A O 1
ATOM 718 N N . GLN A 1 91 ? -1.772 11.070 1.664 1.00 93.69 91 GLN A N 1
ATOM 719 C CA . GLN A 1 91 ? -1.551 11.152 3.103 1.00 93.69 91 GLN A CA 1
ATOM 720 C C . GLN A 1 91 ? -1.049 9.824 3.670 1.00 93.69 91 GLN A C 1
ATOM 722 O O . GLN A 1 91 ? -0.098 9.830 4.449 1.00 93.69 91 GLN A O 1
ATOM 727 N N . LEU A 1 92 ? -1.635 8.694 3.262 1.00 94.62 92 LEU A N 1
ATOM 728 C CA . LEU A 1 92 ? -1.185 7.367 3.687 1.00 94.62 92 LEU A CA 1
ATOM 729 C C . LEU A 1 92 ? 0.259 7.090 3.238 1.00 94.62 92 LEU A C 1
ATOM 731 O O . LEU A 1 92 ? 1.071 6.604 4.027 1.00 94.62 92 LEU A O 1
ATOM 735 N N . ALA A 1 93 ? 0.598 7.446 1.994 1.00 94.19 93 ALA A N 1
ATOM 736 C CA . ALA A 1 93 ? 1.955 7.333 1.468 1.00 94.19 93 ALA A CA 1
ATOM 737 C C . ALA A 1 93 ? 2.954 8.185 2.261 1.00 94.19 93 ALA A C 1
ATOM 739 O O . ALA A 1 93 ? 4.035 7.701 2.598 1.00 94.19 93 ALA A O 1
ATOM 740 N N . ALA A 1 94 ? 2.588 9.425 2.596 1.00 92.62 94 ALA A N 1
ATOM 741 C CA . ALA A 1 94 ? 3.416 10.300 3.421 1.00 92.62 94 ALA A CA 1
ATOM 742 C C . ALA A 1 94 ? 3.598 9.742 4.844 1.00 92.62 94 ALA A C 1
ATOM 744 O O . ALA A 1 94 ? 4.730 9.597 5.299 1.00 92.62 94 ALA A O 1
ATOM 745 N N . ASP A 1 95 ? 2.507 9.346 5.506 1.00 91.56 95 ASP A N 1
ATOM 746 C CA . ASP A 1 95 ? 2.510 8.818 6.878 1.00 91.56 95 ASP A CA 1
ATOM 747 C C . ASP A 1 95 ? 3.410 7.574 7.013 1.00 91.56 95 ASP A C 1
ATOM 749 O O . ASP A 1 95 ? 4.144 7.421 7.995 1.00 91.56 95 ASP A O 1
ATOM 753 N N . ILE A 1 96 ? 3.366 6.680 6.019 1.00 91.88 96 ILE A N 1
ATOM 754 C CA . ILE A 1 96 ? 4.222 5.488 5.951 1.00 91.88 96 ILE A CA 1
ATOM 755 C C . ILE A 1 96 ? 5.667 5.865 5.604 1.00 91.88 96 ILE A C 1
ATOM 757 O O . ILE A 1 96 ? 6.593 5.311 6.196 1.00 91.88 96 ILE A O 1
ATOM 761 N N . GLY A 1 97 ? 5.869 6.806 4.678 1.00 89.19 97 GLY A N 1
ATOM 762 C CA . GLY A 1 97 ? 7.190 7.273 4.248 1.00 89.19 97 GLY A CA 1
ATOM 763 C C . GLY A 1 97 ? 7.994 7.981 5.343 1.00 89.19 97 GLY A C 1
ATOM 764 O O . GLY A 1 97 ? 9.220 7.946 5.316 1.00 89.19 97 GLY A O 1
ATOM 765 N N . GLU A 1 98 ? 7.327 8.565 6.341 1.00 90.44 98 GLU A N 1
ATOM 766 C CA . GLU A 1 98 ? 7.974 9.137 7.532 1.00 90.44 98 GLU A CA 1
ATOM 767 C C . GLU A 1 98 ? 8.545 8.072 8.487 1.00 90.44 98 GLU A C 1
ATOM 769 O O . GLU A 1 98 ? 9.324 8.389 9.391 1.00 90.44 98 GLU A O 1
ATOM 774 N N . GLN A 1 99 ? 8.174 6.801 8.311 1.00 91.19 99 GLN A N 1
ATOM 775 C CA . GLN A 1 99 ? 8.638 5.712 9.163 1.00 91.19 99 GLN A CA 1
ATOM 776 C C . GLN A 1 99 ? 9.971 5.141 8.678 1.00 91.19 99 GLN A C 1
ATOM 778 O O . GLN A 1 99 ? 10.334 5.196 7.505 1.00 91.19 99 GLN A O 1
ATOM 783 N N . ASN A 1 100 ? 10.701 4.494 9.588 1.00 91.31 100 ASN A N 1
ATOM 784 C CA . ASN A 1 100 ? 11.837 3.672 9.176 1.00 91.31 100 ASN A CA 1
ATOM 785 C C . ASN A 1 100 ? 11.357 2.475 8.335 1.00 91.31 100 ASN A C 1
ATOM 787 O O . ASN A 1 100 ? 10.260 1.957 8.556 1.00 91.31 100 ASN A O 1
ATOM 791 N N . THR A 1 101 ? 12.217 1.988 7.437 1.00 88.00 101 THR A N 1
ATOM 792 C CA . THR A 1 101 ? 11.891 0.934 6.460 1.00 88.00 101 THR A CA 1
ATOM 793 C C . THR A 1 101 ? 11.236 -0.293 7.095 1.00 88.00 101 THR A C 1
ATOM 795 O O . THR A 1 101 ? 10.199 -0.744 6.627 1.00 88.00 101 THR A O 1
ATOM 798 N N . GLY A 1 102 ? 11.757 -0.786 8.224 1.00 91.31 102 GLY A N 1
ATOM 799 C CA . GLY A 1 102 ? 11.205 -1.981 8.870 1.00 91.31 102 GLY A CA 1
ATOM 800 C C . GLY A 1 102 ? 9.803 -1.788 9.460 1.00 91.31 102 GLY A C 1
ATOM 801 O O . GLY A 1 102 ? 9.040 -2.750 9.559 1.00 91.31 102 GLY A O 1
ATOM 802 N N . VAL A 1 103 ? 9.447 -0.568 9.870 1.00 92.38 103 VAL A N 1
ATOM 803 C CA . VAL A 1 103 ? 8.083 -0.235 10.309 1.00 92.38 103 VAL A CA 1
ATOM 804 C C . VAL A 1 103 ? 7.175 -0.022 9.103 1.00 92.38 103 VAL A C 1
ATOM 806 O O . VAL A 1 103 ? 6.076 -0.572 9.091 1.00 92.38 103 VAL A O 1
ATOM 809 N N . ALA A 1 104 ? 7.643 0.701 8.083 1.00 90.69 104 ALA A N 1
ATOM 810 C CA . ALA A 1 104 ? 6.905 0.908 6.842 1.00 90.69 104 ALA A CA 1
ATOM 811 C C . ALA A 1 104 ? 6.502 -0.431 6.201 1.00 90.69 104 ALA A C 1
ATOM 813 O O . ALA A 1 104 ? 5.319 -0.659 5.954 1.00 90.69 104 ALA A O 1
ATOM 814 N N . ASP A 1 105 ? 7.446 -1.366 6.059 1.00 91.31 105 ASP A N 1
ATOM 815 C CA . ASP A 1 105 ? 7.199 -2.697 5.494 1.00 91.31 105 ASP A CA 1
ATOM 816 C C . ASP A 1 105 ? 6.143 -3.476 6.289 1.00 91.31 105 ASP A C 1
ATOM 818 O O . ASP A 1 105 ? 5.279 -4.144 5.719 1.00 91.31 105 ASP A O 1
ATOM 822 N N . LYS A 1 106 ? 6.171 -3.379 7.625 1.00 92.62 106 LYS A N 1
ATOM 823 C CA . LYS A 1 106 ? 5.157 -4.011 8.482 1.00 92.62 106 LYS A CA 1
ATOM 824 C C . LYS A 1 106 ? 3.778 -3.393 8.281 1.00 92.62 106 LYS A C 1
ATOM 826 O O . LYS A 1 106 ? 2.799 -4.138 8.228 1.00 92.62 106 LYS A O 1
ATOM 831 N N . LEU A 1 107 ? 3.688 -2.068 8.182 1.00 93.88 107 LEU A N 1
ATOM 832 C CA . LEU A 1 107 ? 2.424 -1.367 7.947 1.00 93.88 107 LEU A CA 1
ATOM 833 C C . LEU A 1 107 ? 1.842 -1.742 6.581 1.00 93.88 107 LEU A C 1
ATOM 835 O O . LEU A 1 107 ? 0.684 -2.144 6.504 1.00 93.88 107 LEU A O 1
ATOM 839 N N . ILE A 1 108 ? 2.667 -1.714 5.534 1.00 93.06 108 ILE A N 1
ATOM 840 C CA . ILE A 1 108 ? 2.282 -2.083 4.168 1.00 93.06 108 ILE A CA 1
ATOM 841 C C . ILE A 1 108 ? 1.793 -3.536 4.110 1.00 93.06 108 ILE A C 1
ATOM 843 O O . ILE A 1 108 ? 0.690 -3.795 3.631 1.00 93.06 108 ILE A O 1
ATOM 847 N N . ASN A 1 109 ? 2.551 -4.483 4.670 1.00 92.94 109 ASN A N 1
ATOM 848 C CA . ASN A 1 109 ? 2.138 -5.889 4.705 1.00 92.94 109 ASN A CA 1
ATOM 849 C C . ASN A 1 109 ? 0.852 -6.102 5.511 1.00 92.94 109 ASN A C 1
ATOM 851 O O . ASN A 1 109 ? 0.039 -6.957 5.167 1.00 92.94 109 ASN A O 1
ATOM 855 N N . THR A 1 110 ? 0.638 -5.318 6.568 1.00 93.31 110 THR A N 1
ATOM 856 C CA . THR A 1 110 ? -0.606 -5.368 7.346 1.00 93.31 110 THR A CA 1
ATOM 857 C C . THR A 1 110 ? -1.793 -4.882 6.513 1.00 93.31 110 THR A C 1
ATOM 859 O O . THR A 1 110 ? -2.833 -5.536 6.514 1.00 93.31 110 THR A O 1
ATOM 862 N N . ILE A 1 111 ? -1.629 -3.802 5.741 1.00 94.69 111 ILE A N 1
ATOM 863 C CA . ILE A 1 111 ? -2.650 -3.317 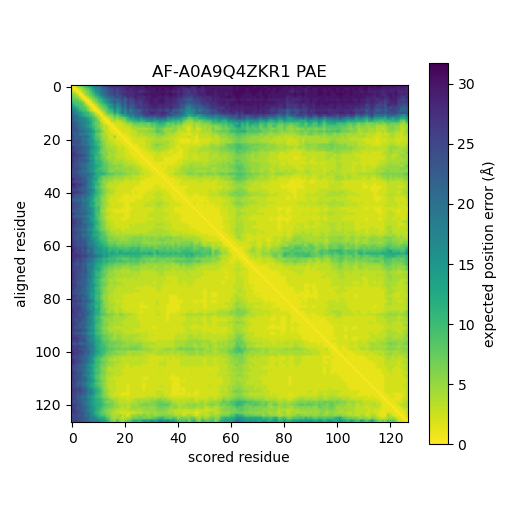4.799 1.00 94.69 111 ILE A CA 1
ATOM 864 C C . ILE A 1 111 ? -2.973 -4.400 3.762 1.00 94.69 111 ILE A C 1
ATOM 866 O O . ILE A 1 111 ? -4.140 -4.727 3.571 1.00 94.69 111 ILE A O 1
ATOM 870 N N . TYR A 1 112 ? -1.961 -5.021 3.149 1.00 94.94 112 TYR A N 1
ATOM 871 C CA . TYR A 1 112 ? -2.171 -6.077 2.147 1.00 94.94 112 TYR A CA 1
ATOM 872 C C . TYR A 1 112 ? -2.848 -7.315 2.735 1.00 94.94 112 TYR A C 1
ATOM 874 O O . TYR A 1 112 ? -3.687 -7.935 2.084 1.00 94.94 112 TYR A O 1
ATOM 882 N N . LYS A 1 113 ? -2.529 -7.650 3.987 1.00 94.19 113 LYS A N 1
ATOM 883 C CA . LYS A 1 113 ? -3.204 -8.717 4.721 1.00 94.19 113 LYS A CA 1
ATOM 884 C C . LYS A 1 113 ? -4.684 -8.403 4.942 1.00 94.19 113 LYS A C 1
ATOM 886 O O . LYS A 1 113 ? -5.512 -9.279 4.716 1.00 94.19 113 LYS A O 1
ATOM 891 N N . HIS A 1 114 ? -5.025 -7.183 5.361 1.00 94.50 114 HIS A N 1
ATOM 892 C CA . HIS A 1 114 ? -6.424 -6.765 5.515 1.00 94.50 114 HIS A CA 1
ATOM 893 C C . HIS A 1 114 ? -7.173 -6.747 4.182 1.00 94.50 114 HIS A C 1
ATOM 895 O O . HIS A 1 114 ? -8.316 -7.183 4.126 1.00 94.50 114 HIS A O 1
ATOM 901 N N . ALA A 1 115 ? -6.501 -6.337 3.108 1.00 94.88 115 ALA A N 1
ATOM 902 C CA . ALA A 1 115 ? -7.022 -6.375 1.746 1.00 94.88 115 ALA A CA 1
ATOM 903 C C . ALA A 1 115 ? -7.230 -7.802 1.197 1.00 94.88 115 ALA A C 1
ATOM 905 O O . ALA A 1 115 ? -7.763 -7.975 0.104 1.00 94.88 115 ALA A O 1
ATOM 906 N N . GLY A 1 116 ? -6.769 -8.833 1.917 1.00 94.12 116 GLY A N 1
ATOM 907 C CA . GLY A 1 116 ? -6.821 -10.223 1.474 1.00 94.12 116 GLY A CA 1
ATOM 908 C C . GLY A 1 116 ? -5.825 -10.560 0.363 1.00 94.12 116 GLY A C 1
ATOM 909 O O . GLY A 1 116 ? -5.877 -11.661 -0.167 1.00 94.12 116 GLY A O 1
ATOM 910 N N . LEU A 1 117 ? -4.895 -9.663 0.025 1.00 95.12 117 LEU A N 1
ATOM 911 C CA . LEU A 1 117 ? -3.956 -9.809 -1.096 1.00 95.12 117 LEU A CA 1
ATOM 912 C C . LEU A 1 117 ? -2.791 -10.774 -0.818 1.00 95.12 117 LEU A C 1
ATOM 914 O O . LEU A 1 117 ? -2.043 -11.125 -1.734 1.00 95.12 117 LEU A O 1
ATOM 918 N N . LEU A 1 118 ? -2.638 -11.200 0.437 1.00 93.62 118 LEU A N 1
ATOM 919 C CA . LEU A 1 118 ? -1.661 -12.203 0.850 1.00 93.62 118 LEU A CA 1
ATOM 920 C C . LEU A 1 118 ? -2.331 -13.573 1.046 1.00 93.62 118 LEU A C 1
ATOM 922 O O . LEU A 1 118 ? -3.497 -13.659 1.447 1.00 93.62 118 LEU A O 1
ATOM 926 N N . ASP A 1 119 ? -1.588 -14.638 0.764 1.00 87.56 119 ASP A N 1
ATOM 927 C CA . ASP A 1 119 ? -1.946 -16.013 1.097 1.00 87.56 119 ASP A CA 1
ATOM 928 C C . ASP A 1 119 ? -1.731 -16.314 2.598 1.00 87.56 119 ASP A C 1
ATOM 930 O O . ASP A 1 119 ? -1.369 -15.446 3.400 1.00 87.56 119 ASP A O 1
ATOM 934 N N . ALA A 1 120 ? -1.978 -17.564 3.000 1.00 85.00 120 ALA A N 1
ATOM 935 C CA . ALA A 1 120 ? -1.822 -17.997 4.389 1.00 85.00 120 ALA A CA 1
ATOM 936 C C . ALA A 1 120 ? -0.357 -18.013 4.875 1.00 85.00 120 ALA A C 1
ATOM 938 O O . ALA A 1 120 ? -0.116 -17.957 6.083 1.00 85.00 120 ALA A O 1
ATOM 939 N N . GLU A 1 121 ? 0.605 -18.085 3.956 1.00 86.50 121 GLU A N 1
ATOM 940 C CA . GLU A 1 121 ? 2.045 -18.082 4.223 1.00 86.50 121 GLU A CA 1
ATOM 941 C C . GLU A 1 121 ? 2.623 -16.653 4.236 1.00 86.50 121 GLU A C 1
ATOM 943 O O . GLU A 1 121 ? 3.750 -16.438 4.682 1.00 86.50 121 GLU A O 1
ATOM 948 N N . GLY A 1 122 ? 1.824 -15.661 3.830 1.00 84.69 122 GLY A N 1
ATOM 949 C CA . GLY A 1 122 ? 2.200 -14.254 3.754 1.00 84.69 122 GLY A CA 1
ATOM 950 C C . GLY A 1 122 ? 2.782 -13.841 2.402 1.00 84.69 122 GLY A C 1
ATOM 951 O O . GLY A 1 122 ? 3.290 -12.724 2.295 1.00 84.69 122 GLY A O 1
ATOM 952 N N . ASN A 1 123 ? 2.705 -14.695 1.378 1.00 88.94 123 ASN A N 1
ATOM 953 C CA . ASN A 1 123 ? 3.111 -14.346 0.021 1.00 88.94 123 ASN A CA 1
ATOM 954 C C . ASN A 1 123 ? 1.977 -13.624 -0.700 1.00 88.94 123 ASN A C 1
ATOM 956 O O . ASN A 1 123 ? 0.797 -13.841 -0.434 1.00 88.94 123 ASN A O 1
ATOM 960 N N . PHE A 1 124 ? 2.329 -12.751 -1.636 1.00 89.88 124 PHE A N 1
ATOM 961 C CA . PHE A 1 124 ? 1.333 -12.106 -2.480 1.00 89.88 124 PHE A CA 1
ATOM 962 C C . PHE A 1 124 ? 0.700 -13.139 -3.418 1.00 89.88 124 PHE A C 1
ATOM 964 O O . PHE A 1 124 ? 1.426 -13.860 -4.091 1.00 89.88 124 PHE A O 1
ATOM 971 N N . ARG A 1 125 ? -0.634 -13.184 -3.518 1.00 88.31 125 ARG A N 1
ATOM 972 C CA . ARG A 1 125 ? -1.362 -14.278 -4.200 1.00 88.31 125 ARG A CA 1
ATOM 973 C C . ARG A 1 125 ? -0.93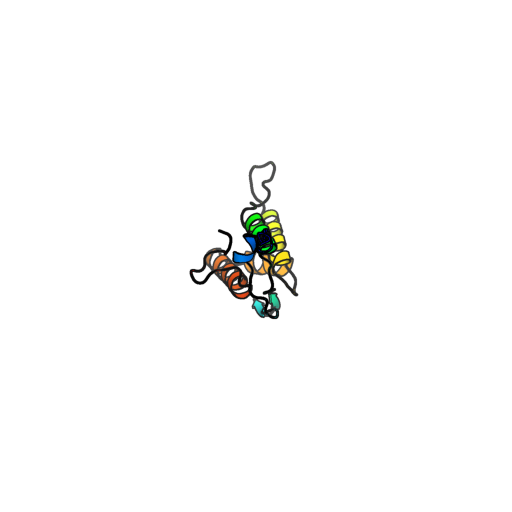9 -14.560 -5.645 1.00 88.31 125 ARG A C 1
ATOM 975 O O . ARG A 1 125 ? -1.057 -15.693 -6.090 1.00 88.31 125 ARG A O 1
ATOM 982 N N . ALA A 1 126 ? -0.469 -13.546 -6.372 1.00 84.00 126 ALA A N 1
ATOM 983 C CA . ALA A 1 126 ? -0.034 -13.670 -7.767 1.00 84.00 126 ALA A CA 1
ATOM 984 C C . ALA A 1 126 ? 1.500 -13.709 -7.961 1.00 84.00 126 ALA A C 1
ATOM 986 O O . ALA A 1 126 ? 1.967 -13.471 -9.082 1.00 84.00 126 ALA A O 1
ATOM 987 N N . LEU A 1 127 ? 2.291 -13.932 -6.899 1.00 75.56 127 LEU A N 1
ATOM 988 C CA . LEU A 1 127 ? 3.762 -13.982 -6.944 1.00 75.56 127 LEU A CA 1
ATOM 989 C C . LEU A 1 127 ? 4.335 -15.325 -6.493 1.00 75.56 127 LEU A C 1
ATOM 991 O O . LEU A 1 127 ? 3.796 -15.914 -5.537 1.00 75.56 127 LEU A O 1
#

pLDDT: mean 88.41, std 11.72, range [45.91, 97.62]